Protein 3F5H (pdb70)

Foldseek 3Di:
DVVPDDPLVVVCVVPNPVVVVVVVVVVVVVVVVVVVVVVVVVVVVVVVVVVVVD/DLVVDDPVVVCCVVPNDVVVVVVVVVVVVVVVVVVVVVVVVVVVVVVVVVPVPVPDD

Sequence (111 aa):
SIDDLDAEALIRMALGPRNTMMTSSSSNEQLVDALRASLKENEELRKESRRRADRRQSIDDLDAEALIRMALGPRNTMTSSSNEQLVDALRRASLKEENEELRKESRRRADRRQEPM

InterPro domains:
  IPR001031 Thioesterase [PF00975] (1127-1334)
  IPR001227 Acyl transferase domain superfamily [G3DSA:3.40.366.10] (561-857)
  IPR009081 Phosphopantetheine binding ACP domain [PF00550] (955-1016)
  IPR009081 Phosphopantetheine binding ACP domain [PS50075] (945-1020)
  IPR014030 Beta-ketoacyl synthase-like, N-terminal domain [PF00109] (35-285)
  IPR014031 Beta-ketoacyl synthase, C-terminal domain [PF02801] (293-410)
  IPR014043 Acyl transferase domain [PF00698] (562-845)
  IPR014043 Acyl transferase domain [SM00827] (563-854)
  IPR015083 Polyketide synthase NorB/C/GfsB-E-like, docking domain [PF08990] (3-25)
  IPR016035 Acyl transferase/acyl hydrolase/lysophospholipase [SSF52151] (559-845)
  IPR016036 Malonyl-CoA ACP transacylase, ACP-binding [SSF55048] (687-751)
  IPR016039 Thiolase-like [G3DSA:3.40.47.10] (26-475)
  IPR016039 Thiolase-like [SSF53901] (32-460)
  IPR018201 Beta-ketoacyl synthase, active site [PS00606] (198-214)
  IPR020802 Thioesterase TesA-like [SM00824] (1120-1335)
  IPR020806 Polyketide synthase-like, phosphopantetheine-binding domain [SM00823] (948-1020)
  IPR020841 Polyketide synthase, beta-ketoacyl synthase domain [PS52004] (34-461)
  IPR020841 Polyketide synthase, beta-ketoacyl synthase domain [SM00825] (37-464)
  IPR029058 Alpha/Beta hydrolase fold [G3DSA:3.40.50.1820] (1057-1346)
  IPR029058 Alpha/Beta hydrolase fold [SSF53474] (978-1336)

Radius of gyration: 21.68 Å; Cα contacts (8 Å, |Δi|>4): 70; chains: 2; bounding box: 30×61×43 Å

Secondary structure (P-SEA, 3-state):
ccccccaaaaaaaacccccccaaaaaaaaaaaaaaaaaaaaaaaaaaaaaaaac/ccccccaaaaaaaacccccccaaaaaaaaaaaaaaaaaaaaaaaaaaaacccccccc

Structure (mmCIF, N/CA/C/O backbone):
data_3F5H
#
_entry.id   3F5H
#
_cell.length_a   59.016
_cell.length_b   117.944
_cell.length_c   41.773
_cell.angle_alpha   90.00
_cell.angle_beta   90.00
_cell.angle_gamma   90.00
#
_symmetry.space_group_name_H-M   'C 2 2 21'
#
loop_
_entity.id
_entity.type
_entity.pdbx_description
1 polymer 'Type I polyketide synthase PikAIII, Type I polyketide synthase PikAIV fusion protein'
2 non-polymer 'SODIUM ION'
3 water water
#
loop_
_atom_site.group_PDB
_atom_site.id
_atom_site.type_symbol
_atom_site.label_atom_id
_atom_site.label_alt_id
_atom_site.label_comp_id
_atom_site.label_asym_id
_atom_site.label_entity_id
_atom_site.label_seq_id
_atom_site.pdbx_PDB_ins_code
_atom_site.Cartn_x
_atom_site.Cartn_y
_atom_site.Cartn_z
_atom_site.occupancy
_atom_site.B_iso_or_equiv
_atom_site.auth_seq_id
_atom_site.auth_comp_id
_atom_site.auth_asym_id
_atom_site.auth_atom_id
_atom_site.pdbx_PDB_model_num
ATOM 1 N N . SER A 1 12 ? 27.956 14.413 7.719 1.00 32.58 1543 SER A N 1
ATOM 2 C CA . SER A 1 12 ? 28.566 14.585 6.365 1.00 31.88 1543 SER A CA 1
ATOM 3 C C . SER A 1 12 ? 29.716 15.587 6.390 1.00 31.13 1543 SER A C 1
ATOM 4 O O . SER A 1 12 ? 29.541 16.729 6.825 1.00 30.26 1543 SER A O 1
ATOM 7 N N . ILE A 1 13 ? 30.881 15.165 5.894 1.00 29.75 1544 ILE A N 1
ATOM 8 C CA . ILE A 1 13 ? 32.062 16.026 5.931 1.00 27.98 1544 ILE A CA 1
ATOM 9 C C . ILE A 1 13 ? 31.852 17.324 5.143 1.00 27.56 1544 ILE A C 1
ATOM 10 O O . ILE A 1 13 ? 32.451 18.348 5.461 1.00 26.03 1544 ILE A O 1
ATOM 15 N N . ASP A 1 14 ? 30.967 17.303 4.142 1.00 28.23 1545 ASP A N 1
ATOM 16 C CA . ASP A 1 14 ? 30.690 18.511 3.364 1.00 28.68 1545 ASP A CA 1
ATOM 17 C C . ASP A 1 14 ? 30.056 19.606 4.189 1.00 27.86 1545 ASP A C 1
ATOM 18 O O . ASP A 1 14 ? 30.095 20.776 3.819 1.00 27.63 1545 ASP A O 1
ATOM 23 N N . ASP A 1 15 ? 29.454 19.215 5.301 1.00 27.14 1546 ASP A N 1
ATOM 24 C CA . ASP A 1 15 ? 28.765 20.170 6.166 1.00 26.98 1546 ASP A CA 1
ATOM 25 C C . ASP A 1 15 ? 29.669 20.797 7.211 1.00 26.59 1546 ASP A C 1
ATOM 26 O O . ASP A 1 15 ? 29.260 21.703 7.923 1.00 27.46 1546 ASP A O 1
ATOM 31 N N . LEU A 1 16 ? 30.903 20.320 7.306 1.00 25.43 1547 LEU A N 1
ATOM 32 C CA . LEU A 1 16 ? 31.815 20.807 8.323 1.00 24.91 1547 LEU A CA 1
ATOM 33 C C . LEU A 1 16 ? 32.587 22.034 7.869 1.00 25.01 1547 LEU A C 1
ATOM 34 O O . LEU A 1 16 ? 33.031 22.119 6.710 1.00 25.25 1547 LEU A O 1
ATOM 39 N N . ASP A 1 17 ? 32.799 22.957 8.802 1.00 25.00 1548 ASP A N 1
ATOM 40 C CA . ASP A 1 17 ? 33.575 24.147 8.529 1.00 24.08 1548 ASP A CA 1
ATOM 41 C C . ASP A 1 17 ? 35.048 23.870 8.722 1.00 22.75 1548 ASP A C 1
ATOM 42 O O . ASP A 1 17 ? 35.419 22.801 9.214 1.00 21.86 1548 ASP A O 1
ATOM 47 N N . ALA A 1 18 ? 35.873 24.834 8.327 1.00 20.86 1549 ALA A N 1
ATOM 48 C CA . ALA A 1 18 ? 37.324 24.696 8.406 1.00 20.58 1549 ALA A CA 1
ATOM 49 C C . ALA A 1 18 ? 37.821 24.337 9.800 1.00 20.31 1549 ALA A C 1
ATOM 50 O O . ALA A 1 18 ? 38.690 23.480 9.949 1.00 19.95 1549 ALA A O 1
ATOM 52 N N . GLU A 1 19 ? 37.319 25.024 10.820 1.00 19.82 1550 GLU A N 1
ATOM 53 C CA . GLU A 1 19 ? 37.734 24.729 12.182 1.00 20.01 1550 GLU A CA 1
ATOM 54 C C . GLU A 1 19 ? 37.564 23.252 12.536 1.00 18.80 1550 GLU A C 1
ATOM 55 O O . GLU A 1 19 ? 38.449 22.626 13.109 1.00 17.88 1550 GLU A O 1
ATOM 61 N N . ALA A 1 20 ? 36.438 22.668 12.159 1.00 18.18 1551 ALA A N 1
ATOM 62 C CA . ALA A 1 20 ? 36.186 21.274 12.492 1.00 18.06 1551 ALA A CA 1
ATOM 63 C C . ALA A 1 20 ? 37.057 20.323 11.675 1.00 17.43 1551 ALA A C 1
ATOM 64 O O . ALA A 1 20 ? 37.505 19.296 12.189 1.00 18.79 1551 ALA A O 1
ATOM 66 N N . LEU A 1 21 ? 37.294 20.663 10.409 1.00 16.41 1552 LEU A N 1
ATOM 67 C CA . LEU A 1 21 ? 38.151 19.839 9.547 1.00 15.55 1552 LEU A CA 1
ATOM 68 C C . LEU A 1 21 ? 39.558 19.831 10.112 1.00 15.27 1552 LEU A C 1
ATOM 69 O O . LEU A 1 21 ? 40.213 18.804 10.183 1.00 14.61 1552 LEU A O 1
ATOM 74 N N . ILE A 1 22 ? 40.018 21.005 10.505 1.00 15.46 1553 ILE A N 1
ATOM 75 C CA . ILE A 1 22 ? 41.371 21.125 11.014 1.00 15.71 1553 ILE A CA 1
ATOM 76 C C . ILE A 1 22 ? 41.523 20.288 12.277 1.00 17.30 1553 ILE A C 1
ATOM 77 O O . ILE A 1 22 ? 42.548 19.602 12.488 1.00 17.31 1553 ILE A O 1
ATOM 82 N N . ARG A 1 23 ? 40.517 20.338 13.146 1.00 16.56 1554 ARG A N 1
ATOM 83 C CA . ARG A 1 23 ? 40.599 19.573 14.374 1.00 18.34 1554 ARG A CA 1
ATOM 84 C C . ARG A 1 23 ? 40.609 18.077 14.095 1.00 17.79 1554 ARG A C 1
ATOM 85 O O . ARG A 1 23 ? 41.276 17.302 14.791 1.00 18.32 1554 ARG A O 1
ATOM 93 N N . MET A 1 24 ? 39.902 17.665 13.058 1.00 16.82 1555 MET A N 1
ATOM 94 C CA . MET A 1 24 ? 39.840 16.255 12.733 1.00 17.08 1555 MET A CA 1
ATOM 95 C C . MET A 1 24 ? 41.223 15.787 12.338 1.00 15.88 1555 MET A C 1
ATOM 96 O O . MET A 1 24 ? 41.659 14.700 12.718 1.00 16.42 1555 MET A O 1
ATOM 101 N N . ALA A 1 25 ? 41.915 16.634 11.591 1.00 15.70 1556 ALA A N 1
ATOM 102 C CA . ALA A 1 25 ? 43.188 16.249 11.032 1.00 15.76 1556 ALA A CA 1
ATOM 103 C C . ALA A 1 25 ? 44.317 16.358 12.060 1.00 17.13 1556 ALA A C 1
ATOM 104 O O . ALA A 1 25 ? 45.257 15.559 12.030 1.00 17.03 1556 ALA A O 1
ATOM 106 N N . LEU A 1 26 ? 44.260 17.371 12.929 1.00 15.92 1557 LEU A N 1
ATOM 107 C CA . LEU A 1 26 ? 45.414 17.661 13.779 1.00 17.45 1557 LEU A CA 1
ATOM 108 C C . LEU A 1 26 ? 45.205 17.278 15.228 1.00 17.87 1557 LEU A C 1
ATOM 109 O O . LEU A 1 26 ? 46.174 17.139 15.976 1.00 18.22 1557 LEU A O 1
ATOM 114 N N . GLY A 1 27 ? 43.942 17.139 15.636 1.00 18.25 1558 GLY A N 1
ATOM 115 C CA . GLY A 1 27 ? 43.626 16.779 17.014 1.00 18.61 1558 GLY A CA 1
ATOM 116 C C . GLY A 1 27 ? 43.478 17.993 17.926 1.00 19.48 1558 GLY A C 1
ATOM 117 O O . GLY A 1 27 ? 44.083 19.065 17.676 1.00 19.38 1558 GLY A O 1
ATOM 118 N N . PRO A 1 28 ? 42.682 17.852 18.997 1.00 18.54 1559 PRO A N 1
ATOM 119 C CA . PRO A 1 28 ? 42.400 19.021 19.830 1.00 19.03 1559 PRO A CA 1
ATOM 120 C C . PRO A 1 28 ? 43.611 19.539 20.603 1.00 19.16 1559 PRO A C 1
ATOM 121 O O . PRO A 1 28 ? 43.659 20.718 20.924 1.00 19.02 1559 PRO A O 1
ATOM 125 N N . ARG A 1 29 ? 44.615 18.707 20.878 1.00 19.56 1560 ARG A N 1
ATOM 126 C CA . ARG A 1 29 ? 45.732 19.259 21.614 1.00 20.49 1560 ARG A CA 1
ATOM 127 C C . ARG A 1 29 ? 46.375 20.327 20.739 1.00 20.00 1560 ARG A C 1
ATOM 128 O O . ARG A 1 29 ? 46.634 21.465 21.179 1.00 20.12 1560 ARG A O 1
ATOM 136 N N . ASN A 1 30 ? 46.604 19.964 19.483 1.00 19.00 1561 ASN A N 1
ATOM 137 C 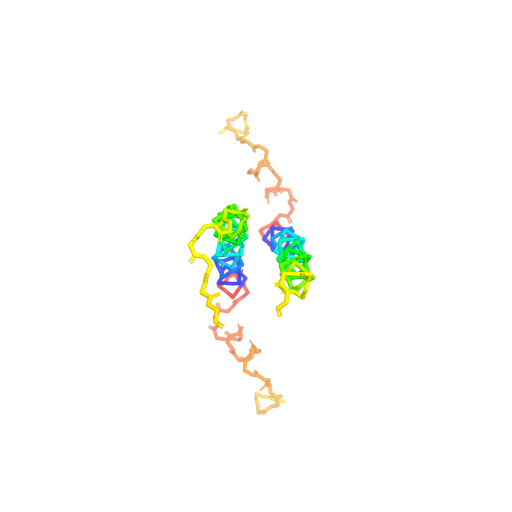CA . ASN A 1 30 ? 47.189 20.884 18.525 1.00 18.90 1561 ASN A CA 1
ATOM 138 C C . ASN A 1 30 ? 46.367 22.154 18.323 1.00 18.27 1561 ASN A C 1
ATOM 139 O O . ASN A 1 30 ? 46.909 23.281 18.353 1.00 18.30 1561 ASN A O 1
ATOM 144 N N . THR A 1 31 ? 45.060 22.000 18.111 1.00 17.89 1562 THR A N 1
ATOM 145 C CA . THR A 1 31 ? 44.252 23.163 17.817 1.00 17.39 1562 THR A CA 1
ATOM 146 C C . THR A 1 31 ? 44.063 24.064 19.045 1.00 17.78 1562 THR A C 1
ATOM 147 O O . THR A 1 31 ? 44.042 25.286 18.907 1.00 16.77 1562 THR A O 1
ATOM 151 N N . MET A 1 32 ? 43.944 23.479 20.232 1.00 17.61 1 MET A N 1
ATOM 152 C CA A MET A 1 32 ? 43.866 24.281 21.463 0.50 18.28 1 MET A CA 1
ATOM 153 C CA B MET A 1 32 ? 43.858 24.279 21.466 0.50 18.94 1 MET A CA 1
ATOM 154 C C . MET A 1 32 ? 45.176 25.009 21.725 1.00 18.77 1 MET A C 1
ATOM 155 O O . MET A 1 32 ? 45.193 26.160 22.162 1.00 18.45 1 MET A O 1
ATOM 164 N N . THR A 1 33 ? 46.285 24.351 21.426 1.00 19.19 2 THR A N 1
ATOM 165 C CA . THR A 1 33 ? 47.593 24.999 21.583 1.00 20.33 2 THR A CA 1
ATOM 166 C C . THR A 1 33 ? 47.732 26.184 20.626 1.00 20.21 2 THR A C 1
ATOM 167 O O . THR A 1 33 ? 48.170 27.279 21.009 1.00 20.34 2 THR A O 1
ATOM 171 N N . SER A 1 34 ? 47.362 26.000 19.369 1.00 19.05 3 SER A N 1
ATOM 172 C CA A SER A 1 34 ? 47.441 27.096 18.406 0.50 18.89 3 SER A CA 1
ATOM 173 C CA B SER A 1 34 ? 47.464 27.107 18.423 0.50 19.45 3 SER A CA 1
ATOM 174 C C . SER A 1 34 ? 46.507 28.251 18.787 1.00 19.19 3 SER A C 1
ATOM 175 O O . SER A 1 34 ? 46.846 29.415 18.616 1.00 18.23 3 SER A O 1
ATOM 180 N N . SER A 1 35 ? 45.315 27.916 19.286 1.00 18.94 4 SER A N 1
ATOM 181 C CA A SER A 1 35 ? 44.376 28.935 19.760 0.50 19.05 4 SER A CA 1
ATOM 182 C CA B SER A 1 35 ? 44.379 28.918 19.771 0.50 19.39 4 SER A CA 1
ATOM 183 C C . SER A 1 35 ? 44.998 29.744 20.892 1.00 20.20 4 SER A C 1
ATOM 184 O O . SER A 1 35 ? 44.899 30.958 20.925 1.00 18.70 4 SER A O 1
ATOM 189 N N . ASN A 1 36 ? 45.605 29.053 21.846 1.00 19.47 5 ASN A N 1
ATOM 190 C CA . ASN A 1 36 ? 46.192 29.750 22.981 1.00 20.17 5 ASN A CA 1
ATOM 191 C C . ASN A 1 36 ? 47.365 30.617 22.524 1.00 19.62 5 ASN A C 1
ATOM 192 O O . ASN A 1 36 ? 47.506 31.743 22.967 1.00 18.74 5 ASN A O 1
ATOM 197 N N . GLU A 1 37 ? 48.184 30.106 21.615 1.00 19.12 6 GLU A N 1
ATOM 198 C CA . GLU A 1 37 ? 49.311 30.892 21.103 1.00 19.77 6 GLU A CA 1
ATOM 199 C C . GLU A 1 37 ? 48.827 32.168 20.441 1.00 19.32 6 GLU A C 1
ATOM 2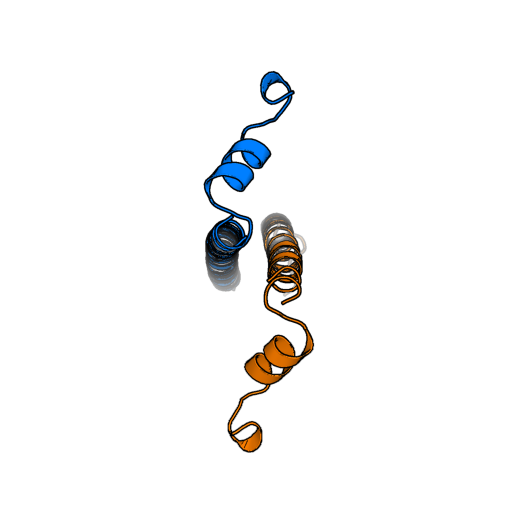00 O O . GLU A 1 37 ? 49.437 33.231 20.588 1.00 19.85 6 GLU A O 1
ATOM 206 N N . GLN A 1 38 ? 47.766 32.055 19.653 1.00 18.36 7 GLN A N 1
ATOM 207 C CA . GLN A 1 38 ? 47.209 33.217 18.974 1.00 18.64 7 GLN A CA 1
ATOM 208 C C . GLN A 1 38 ? 46.602 34.243 19.950 1.00 17.82 7 GLN A C 1
ATOM 209 O O . GLN A 1 38 ? 46.716 35.455 19.748 1.00 17.63 7 GLN A O 1
ATOM 215 N N . LEU A 1 39 ? 45.947 33.739 20.986 1.00 16.94 8 LEU A N 1
ATOM 216 C CA . LEU A 1 39 ? 45.417 34.592 22.059 1.00 16.77 8 LEU A CA 1
ATOM 217 C C . LEU A 1 39 ? 46.535 35.341 22.742 1.00 16.00 8 LEU A C 1
ATOM 218 O O . LEU A 1 39 ? 46.412 36.536 23.034 1.00 15.69 8 LEU A O 1
ATOM 223 N N . VAL A 1 40 ? 47.636 34.637 23.003 1.00 16.28 9 VAL A N 1
ATOM 224 C CA . VAL A 1 40 ? 48.817 35.267 23.617 1.00 16.83 9 VAL A CA 1
ATOM 225 C C . VAL A 1 40 ? 49.410 36.352 22.709 1.00 17.12 9 VAL A C 1
ATOM 226 O O . VAL A 1 40 ? 49.715 37.459 23.173 1.00 16.75 9 VAL A O 1
ATOM 230 N N . ASP A 1 41 ? 49.567 36.047 21.416 1.00 16.66 10 ASP A N 1
ATOM 231 C CA . ASP A 1 41 ? 50.002 37.069 20.437 1.00 16.08 10 ASP A CA 1
ATOM 232 C C . ASP A 1 41 ? 49.070 38.301 20.437 1.00 15.68 10 ASP A C 1
ATOM 233 O O . ASP A 1 41 ? 49.523 39.453 20.400 1.00 15.77 10 ASP A O 1
ATOM 238 N N . ALA A 1 42 ? 47.759 38.066 20.428 1.00 14.23 11 ALA A N 1
ATOM 239 C CA . ALA A 1 42 ? 46.796 39.171 20.483 1.00 13.83 11 ALA A CA 1
ATOM 240 C C . ALA A 1 42 ? 46.892 39.986 21.791 1.00 12.99 11 ALA A C 1
ATOM 241 O O . ALA A 1 42 ? 46.874 41.206 21.788 1.00 12.69 11 ALA A O 1
ATOM 243 N N . LEU A 1 43 ? 46.975 39.291 22.914 1.00 13.18 12 LEU A N 1
ATOM 244 C CA . LEU A 1 43 ? 47.036 39.978 24.194 1.00 14.12 12 LEU A CA 1
ATOM 245 C C . LEU A 1 43 ? 48.344 40.762 24.324 1.00 15.24 12 LEU A C 1
ATOM 246 O O . LEU A 1 43 ? 48.372 41.874 24.839 1.00 14.67 12 LEU A O 1
ATOM 251 N N . ARG A 1 44 ? 49.423 40.175 23.825 1.00 15.68 13 ARG A N 1
ATOM 252 C CA . ARG A 1 44 ? 50.724 40.839 23.784 1.00 16.33 13 ARG A CA 1
ATOM 253 C C . ARG A 1 44 ? 50.657 42.149 22.992 1.00 16.03 13 ARG A C 1
ATOM 254 O O . ARG A 1 44 ? 51.106 43.216 23.454 1.00 16.29 13 ARG A O 1
ATOM 262 N N . ALA A 1 45 ? 50.084 42.065 21.800 1.00 15.33 14 ALA A N 1
ATOM 263 C CA . ALA A 1 45 ? 49.891 43.246 20.963 1.00 15.83 14 ALA A CA 1
ATOM 264 C C . ALA A 1 45 ? 49.021 44.306 21.665 1.00 16.20 14 ALA A C 1
ATOM 265 O O . ALA A 1 45 ? 49.358 45.494 21.677 1.00 15.59 14 ALA A O 1
ATOM 267 N N . SER A 1 46 ? 47.897 43.880 22.234 1.00 15.86 15 SER A N 1
ATOM 268 C CA . SER A 1 46 ? 47.033 44.789 22.974 1.00 16.24 15 SER A CA 1
ATOM 269 C C . SER A 1 46 ? 47.702 45.461 24.171 1.00 15.94 15 SER A C 1
ATOM 270 O O . SER A 1 46 ? 47.501 46.664 24.413 1.00 16.91 15 SER A O 1
ATOM 273 N N . LEU A 1 47 ? 48.492 44.712 24.941 1.00 16.01 16 LEU A N 1
ATOM 274 C CA . LEU A 1 47 ? 49.229 45.300 26.065 1.00 16.29 16 LEU A CA 1
ATOM 275 C C . LEU A 1 47 ? 50.377 46.219 25.611 1.00 17.23 16 LEU A C 1
ATOM 276 O O . LEU A 1 47 ? 50.707 47.191 26.293 1.00 18.48 16 LEU A O 1
ATOM 281 N N . LYS A 1 48 ? 51.016 45.910 24.494 1.00 16.69 17 LYS A N 1
ATOM 282 C CA . LYS A 1 48 ? 51.976 46.874 23.927 1.00 17.28 17 LYS A CA 1
ATOM 283 C C . LYS A 1 48 ? 51.321 48.193 23.537 1.00 16.94 17 LYS A C 1
ATOM 284 O O . LYS A 1 48 ? 51.886 49.260 23.753 1.00 17.39 17 LYS A O 1
ATOM 290 N N . GLU A 1 49 ? 50.142 48.115 22.932 1.00 16.58 18 GLU A N 1
ATOM 291 C CA . GLU A 1 49 ? 49.349 49.305 22.594 1.00 16.64 18 GLU A CA 1
ATOM 292 C C . GLU A 1 49 ? 48.940 50.062 23.859 1.00 16.85 18 GLU A C 1
ATOM 293 O O . GLU A 1 49 ? 48.989 51.289 23.902 1.00 17.56 18 GLU A O 1
ATOM 299 N N . ASN A 1 50 ? 48.521 49.335 24.889 1.00 16.22 19 ASN A N 1
ATOM 300 C CA . ASN A 1 50 ? 48.281 49.946 26.195 1.00 16.96 19 ASN A CA 1
ATOM 301 C C . ASN A 1 50 ? 49.504 50.714 26.703 1.00 17.09 19 ASN A C 1
ATOM 302 O O . ASN A 1 50 ? 49.384 51.867 27.130 1.00 16.73 19 ASN A O 1
ATOM 307 N N . GLU A 1 51 ? 50.690 50.094 26.653 1.00 17.81 20 GLU A N 1
ATOM 308 C CA . GLU A 1 51 ? 51.936 50.762 27.075 1.00 19.72 20 GLU A CA 1
ATOM 309 C C . GLU A 1 51 ? 52.169 52.059 26.269 1.00 19.47 20 GLU A C 1
ATOM 310 O O . GLU A 1 51 ? 52.468 53.124 26.831 1.00 20.28 20 GLU A O 1
ATOM 316 N N . GLU A 1 52 ? 52.021 51.979 24.962 1.00 19.50 21 GLU A N 1
ATOM 317 C CA . GLU A 1 52 ? 52.179 53.168 24.107 1.00 20.16 21 GLU A CA 1
ATOM 318 C C . GLU A 1 52 ? 51.180 54.301 24.418 1.00 19.99 21 GLU A C 1
ATOM 319 O O . GLU A 1 52 ? 51.548 55.492 24.464 1.00 20.01 21 GLU A O 1
ATOM 325 N N . LEU A 1 53 ? 49.917 53.932 24.616 1.00 18.37 22 LEU A N 1
ATOM 326 C CA . LEU A 1 53 ? 48.884 54.890 24.990 1.00 18.20 22 LEU A CA 1
ATOM 327 C C . LEU A 1 53 ? 49.242 55.590 26.309 1.00 18.93 22 LEU A C 1
ATOM 328 O O . LEU A 1 53 ? 49.123 56.814 26.435 1.00 18.56 22 LEU A O 1
ATOM 333 N N . ARG A 1 54 ? 49.658 54.802 27.301 1.00 19.17 23 ARG A N 1
ATOM 334 C CA . ARG A 1 54 ? 50.100 55.379 28.581 1.00 20.76 23 ARG A CA 1
ATOM 335 C C . ARG A 1 54 ? 51.329 56.308 28.431 1.00 21.25 23 ARG A C 1
ATOM 336 O O . ARG A 1 54 ? 51.393 57.368 29.074 1.00 20.55 23 ARG A O 1
ATOM 344 N N . LYS A 1 55 ? 52.289 55.921 27.586 1.00 21.46 24 LYS A N 1
ATOM 345 C CA . LYS A 1 55 ? 53.424 56.787 27.304 1.00 23.06 24 LYS A CA 1
ATOM 346 C C . LYS A 1 55 ? 52.995 58.100 26.667 1.00 22.98 24 LYS A C 1
ATOM 347 O O . LYS A 1 55 ? 53.491 59.160 27.055 1.00 22.60 24 LYS A O 1
ATOM 353 N N . GLU A 1 56 ? 52.089 58.031 25.692 1.00 22.35 25 GLU A N 1
ATOM 354 C CA . GLU A 1 56 ? 51.587 59.235 25.032 1.00 23.13 25 GLU A CA 1
ATOM 355 C C . GLU A 1 56 ? 50.878 60.131 26.044 1.00 23.86 25 GLU A C 1
ATOM 356 O O . GLU A 1 56 ? 51.091 61.352 26.055 1.00 24.13 25 GLU A O 1
ATOM 362 N N . SER A 1 57 ? 50.070 59.518 26.914 1.00 23.68 26 SER A N 1
ATOM 363 C CA . SER A 1 57 ? 49.340 60.235 27.957 1.00 24.52 26 SER A CA 1
ATOM 364 C C . SER A 1 57 ? 50.283 60.971 28.923 1.00 25.82 26 SER A C 1
ATOM 365 O O . SER A 1 57 ? 50.021 62.118 29.337 1.00 24.62 26 SER A O 1
ATOM 368 N N . ARG A 1 58 ? 51.352 60.288 29.320 1.00 26.36 27 ARG A N 1
ATOM 369 C CA . ARG A 1 58 ? 52.324 60.883 30.236 1.00 28.64 27 ARG A CA 1
ATOM 370 C C . ARG A 1 58 ? 53.029 62.082 29.593 1.00 28.60 27 ARG A C 1
ATOM 371 O O . ARG A 1 58 ? 53.149 63.145 30.220 1.00 28.78 27 ARG A O 1
ATOM 379 N N . ARG A 1 59 ? 53.460 61.922 28.347 1.00 27.93 28 ARG A N 1
ATOM 380 C CA . ARG A 1 59 ? 54.101 63.010 27.618 1.00 28.83 28 ARG A CA 1
ATOM 381 C C . ARG A 1 59 ? 53.222 64.249 27.595 1.00 29.02 28 ARG A C 1
ATOM 382 O O . ARG A 1 59 ? 53.706 65.354 27.837 1.00 28.72 28 ARG A O 1
ATOM 390 N N . ARG A 1 60 ? 51.932 64.060 27.307 1.00 28.20 29 ARG A N 1
ATOM 391 C CA . ARG A 1 60 ? 50.984 65.173 27.274 1.00 28.87 29 ARG A CA 1
ATOM 392 C C . ARG A 1 60 ? 50.722 65.776 28.626 1.00 29.61 29 ARG A C 1
ATOM 393 O O . ARG A 1 60 ? 50.597 66.993 28.729 1.00 29.95 29 ARG A O 1
ATOM 401 N N . ALA A 1 61 ? 50.620 64.955 29.663 1.00 30.63 30 ALA A N 1
ATOM 402 C CA . ALA A 1 61 ? 50.502 65.512 31.005 1.00 32.61 30 ALA A CA 1
ATOM 403 C C . ALA A 1 61 ? 51.728 66.404 31.292 1.00 34.39 30 ALA A C 1
ATOM 404 O O . ALA A 1 61 ? 51.610 67.483 31.877 1.00 34.83 30 ALA A O 1
ATOM 406 N N . ASP A 1 62 ? 52.901 65.965 30.854 1.00 36.23 31 ASP A N 1
ATOM 407 C CA . ASP A 1 62 ? 54.113 66.740 31.076 1.00 38.23 31 ASP A CA 1
ATOM 408 C C . ASP A 1 62 ? 54.076 68.026 30.253 1.00 39.44 31 ASP A C 1
ATOM 409 O O . ASP A 1 62 ? 54.294 69.116 30.790 1.00 39.73 31 ASP A O 1
ATOM 414 N N . ARG A 1 63 ? 53.784 67.913 28.959 1.00 40.59 32 ARG A N 1
ATOM 415 C CA . ARG A 1 63 ? 53.563 69.099 28.131 1.00 42.06 32 ARG A CA 1
ATOM 416 C C . ARG A 1 63 ? 52.603 70.091 28.796 1.00 42.66 32 ARG A C 1
ATOM 417 O O . ARG A 1 63 ? 52.893 71.282 28.871 1.00 42.79 32 ARG A O 1
ATOM 425 N N . ARG A 1 64 ? 51.470 69.602 29.289 1.00 43.36 33 ARG A N 1
ATOM 426 C CA . ARG A 1 64 ? 50.475 70.472 29.911 1.00 44.80 33 ARG A CA 1
ATOM 427 C C . ARG A 1 64 ? 50.910 71.015 31.277 1.00 46.12 33 ARG A C 1
ATOM 428 O O . ARG A 1 64 ? 50.239 71.867 31.853 1.00 46.45 33 ARG A O 1
ATOM 436 N N . GLN A 1 65 ? 52.047 70.537 31.776 1.00 47.59 34 GLN A N 1
ATOM 437 C CA . GLN A 1 65 ? 52.595 70.989 33.056 1.00 48.95 34 GLN A CA 1
ATOM 438 C C . GLN A 1 65 ? 52.012 70.211 34.228 1.00 49.48 34 GLN A C 1
ATOM 439 O O . GLN A 1 65 ? 52.729 69.488 34.927 1.00 50.19 34 GLN A O 1
ATOM 445 N N . SER B 1 12 ? 59.512 12.986 42.722 1.00 39.39 1543 SER B N 1
ATOM 446 C CA . SER B 1 12 ? 58.185 12.452 43.140 1.00 38.75 1543 SER B CA 1
ATOM 447 C C . SER B 1 12 ? 57.144 13.569 43.237 1.00 38.49 1543 SER B C 1
ATOM 448 O O . SER B 1 12 ? 57.428 14.736 42.941 1.00 38.46 1543 SER B O 1
ATOM 451 N N . ILE B 1 13 ? 55.940 13.205 43.669 1.00 38.04 1544 ILE B N 1
ATOM 452 C CA . ILE B 1 13 ? 54.833 14.153 43.803 1.00 37.59 1544 ILE B CA 1
ATOM 453 C C . ILE B 1 13 ? 55.263 15.336 44.647 1.00 37.72 1544 ILE B C 1
ATOM 454 O O . ILE B 1 13 ? 54.858 16.456 44.395 1.00 37.86 1544 ILE B O 1
ATOM 459 N N . ASP B 1 14 ? 56.106 15.082 45.640 1.00 38.34 1545 ASP B N 1
ATOM 460 C CA . ASP B 1 14 ? 56.653 16.147 46.481 1.00 39.35 1545 ASP B CA 1
ATOM 461 C C . ASP B 1 14 ? 57.445 17.200 45.739 1.00 39.19 1545 ASP B C 1
ATOM 462 O O . ASP B 1 14 ? 57.569 18.325 46.213 1.00 39.90 1545 ASP B O 1
ATOM 467 N N . ASP B 1 15 ? 58.004 16.846 44.591 1.00 38.93 1546 ASP B N 1
ATOM 468 C CA . ASP B 1 15 ? 58.845 17.791 43.872 1.00 38.85 1546 ASP B CA 1
ATOM 469 C C . ASP B 1 15 ? 5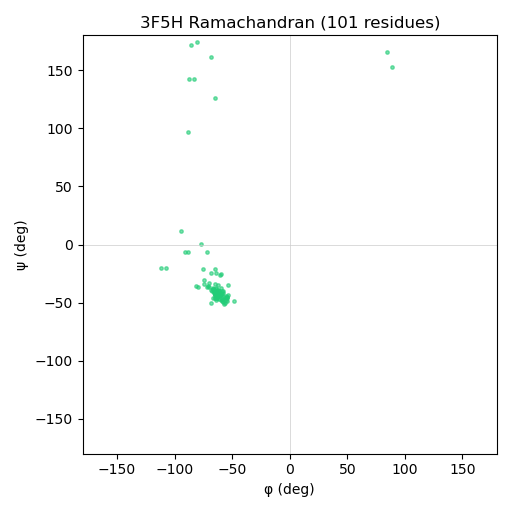8.070 18.626 42.865 1.00 37.76 1546 ASP B C 1
ATOM 470 O O . ASP B 1 15 ? 58.643 19.526 42.248 1.00 38.18 1546 ASP B O 1
ATOM 475 N N . LEU B 1 16 ? 56.791 18.321 42.652 1.00 35.24 1547 LEU B N 1
ATOM 476 C CA . LEU B 1 16 ? 56.065 18.982 41.570 1.00 32.89 1547 LEU B CA 1
ATOM 477 C C . LEU B 1 16 ? 55.540 20.348 41.992 1.00 31.81 1547 LEU B C 1
ATOM 478 O O . LEU B 1 16 ? 55.091 20.525 43.121 1.00 31.34 1547 LEU B O 1
ATOM 483 N N . ASP B 1 17 ? 55.575 21.317 41.091 1.00 30.35 1548 ASP B N 1
ATOM 484 C CA . ASP B 1 17 ? 54.987 22.600 41.444 1.00 29.63 1548 ASP B CA 1
ATOM 485 C C . ASP B 1 17 ? 53.478 22.561 41.274 1.00 27.35 1548 ASP B C 1
ATOM 486 O O . ASP B 1 17 ? 52.925 21.570 40.800 1.00 26.24 1548 ASP B O 1
ATOM 491 N N . ALA B 1 18 ? 52.819 23.635 41.686 1.00 25.82 1549 ALA B N 1
ATOM 492 C CA . ALA B 1 18 ? 51.359 23.687 41.678 1.00 24.46 1549 ALA B CA 1
ATOM 493 C C . ALA B 1 18 ? 50.752 23.387 40.313 1.00 24.20 1549 ALA B C 1
ATOM 494 O O . ALA B 1 18 ? 49.764 22.673 40.226 1.00 21.90 1549 ALA B O 1
ATOM 496 N N . GLU B 1 19 ? 51.318 23.975 39.261 1.00 22.76 1550 GLU B N 1
ATOM 497 C CA . GLU B 1 19 ? 50.763 23.791 37.935 1.00 23.59 1550 GLU B CA 1
ATOM 498 C C . GLU B 1 19 ? 50.755 22.301 37.549 1.00 21.28 1550 GLU B C 1
ATOM 499 O O . GLU B 1 19 ? 49.814 21.802 36.942 1.00 20.82 1550 GLU B O 1
ATOM 505 N N . ALA B 1 20 ? 51.789 21.588 37.938 1.00 19.47 1551 ALA B N 1
ATOM 506 C CA . ALA B 1 20 ? 51.906 20.196 37.579 1.00 19.66 1551 ALA B CA 1
ATOM 507 C C . ALA B 1 20 ? 50.944 19.360 38.413 1.00 19.22 1551 ALA B C 1
ATOM 508 O O . ALA B 1 20 ? 50.430 18.355 37.942 1.00 19.06 1551 ALA B O 1
ATOM 510 N N . LEU B 1 21 ? 50.719 19.762 39.662 1.00 18.92 1552 LEU B N 1
ATOM 511 C CA . LEU B 1 21 ? 49.761 19.020 40.489 1.00 17.72 1552 LEU B CA 1
ATOM 512 C C . LEU B 1 21 ? 48.368 19.159 39.907 1.00 17.66 1552 LEU B C 1
ATOM 513 O O . LEU B 1 21 ? 47.594 18.201 39.909 1.00 17.64 1552 LEU B O 1
ATOM 518 N N . ILE B 1 22 ? 48.017 20.365 39.472 1.00 17.09 1553 ILE B N 1
ATOM 519 C CA . ILE B 1 22 ? 46.681 20.589 38.943 1.00 17.24 1553 ILE B CA 1
ATOM 520 C C . ILE B 1 22 ? 46.501 19.757 37.666 1.00 17.66 1553 ILE B C 1
ATOM 521 O O . ILE B 1 22 ? 45.474 19.108 37.479 1.00 18.03 1553 ILE B O 1
ATOM 526 N N . ARG B 1 23 ? 47.512 19.761 36.797 1.00 17.18 1554 ARG B N 1
ATOM 527 C CA . ARG B 1 23 ? 47.463 18.949 35.572 1.00 17.23 1554 ARG B CA 1
ATOM 528 C C . ARG B 1 23 ? 47.372 17.460 35.898 1.00 16.53 1554 ARG B C 1
ATOM 529 O O . ARG B 1 23 ? 46.638 16.726 35.255 1.00 17.75 1554 ARG B O 1
ATOM 537 N N . MET B 1 24 ? 48.089 17.013 36.909 1.00 16.05 1555 MET B N 1
ATOM 538 C CA . MET B 1 24 ? 47.984 15.624 37.345 1.00 15.90 1555 MET B CA 1
ATOM 539 C C . MET B 1 24 ? 46.558 15.245 37.751 1.00 16.54 1555 MET B C 1
ATOM 540 O O . MET B 1 24 ? 46.080 14.152 37.448 1.00 16.71 1555 MET B O 1
ATOM 545 N N . ALA B 1 25 ? 45.880 16.153 38.433 1.00 14.98 1556 ALA B N 1
ATOM 546 C CA . ALA B 1 25 ? 44.535 15.874 38.914 1.00 15.88 1556 ALA B CA 1
ATOM 547 C C . ALA B 1 25 ? 43.486 16.072 37.829 1.00 15.98 1556 ALA B C 1
ATOM 548 O O . ALA B 1 25 ? 42.471 15.348 37.792 1.00 16.74 1556 ALA B O 1
ATOM 550 N N . LEU B 1 26 ? 43.682 17.059 36.958 1.00 15.37 1557 LEU B N 1
ATOM 551 C CA . LEU B 1 26 ? 42.570 17.475 36.066 1.00 16.04 1557 LEU B CA 1
ATOM 552 C C . LEU B 1 26 ? 42.801 17.140 34.584 1.00 16.30 1557 LEU B C 1
ATOM 553 O O . LEU B 1 26 ? 41.871 17.121 33.802 1.00 16.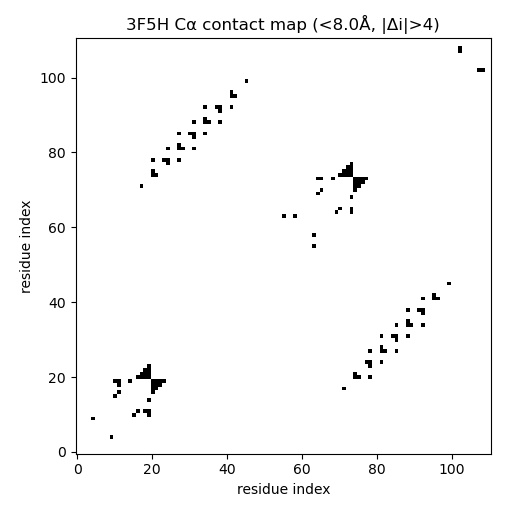36 1557 LEU B O 1
ATOM 558 N N . GLY B 1 27 ? 44.055 16.933 34.206 1.00 16.40 1558 GLY B N 1
ATOM 559 C CA . GLY B 1 27 ? 44.405 16.614 32.822 1.00 18.00 1558 GLY B CA 1
ATOM 560 C C . GLY B 1 27 ? 44.566 17.846 31.954 1.00 19.50 1558 GLY B C 1
ATOM 561 O O . GLY B 1 27 ? 44.156 18.953 32.333 1.00 18.51 1558 GLY B O 1
ATOM 562 N N . PRO B 1 28 ? 45.164 17.663 30.776 1.00 21.14 1559 PRO B N 1
ATOM 563 C CA . PRO B 1 28 ? 45.553 18.797 29.924 1.00 22.30 1559 PRO B CA 1
ATOM 564 C C . PRO B 1 28 ? 44.375 19.441 29.235 1.00 22.83 1559 PRO B C 1
ATOM 565 O O . PRO B 1 28 ? 44.407 20.653 28.990 1.00 23.52 1559 PRO B O 1
ATOM 569 N N . ARG B 1 29 ? 43.334 18.679 28.918 1.00 22.77 1560 ARG B N 1
ATOM 570 C CA . ARG B 1 29 ? 42.194 19.324 28.264 1.00 23.78 1560 ARG B CA 1
ATOM 571 C C . ARG B 1 29 ? 41.578 20.374 29.179 1.00 23.03 1560 ARG B C 1
ATOM 572 O O . ARG B 1 29 ? 41.241 21.489 28.735 1.00 22.27 1560 ARG B O 1
ATOM 580 N N . ASN B 1 30 ? 41.423 20.017 30.452 1.00 21.40 1561 ASN B N 1
ATOM 581 C CA . ASN B 1 30 ? 40.854 20.958 31.420 1.00 21.51 1561 ASN B CA 1
ATOM 582 C C . ASN B 1 30 ? 41.787 22.156 31.642 1.00 19.98 1561 ASN B C 1
ATOM 583 O O . ASN B 1 30 ? 41.352 23.309 31.615 1.00 20.01 1561 ASN B O 1
ATOM 588 N N . THR B 1 31 ? 43.076 21.916 31.835 1.00 20.12 1562 THR B N 1
ATOM 589 C CA . THR B 1 31 ? 43.948 23.053 32.141 1.00 18.53 1562 THR B CA 1
ATOM 590 C C . THR B 1 31 ? 44.139 23.977 30.910 1.00 19.18 1562 THR B C 1
ATOM 591 O O . THR B 1 31 ? 44.188 25.208 31.044 1.00 19.44 1562 THR B O 1
ATOM 595 N N . MET B 1 32 ? 44.218 23.399 29.717 1.00 18.64 1 MET B N 1
ATOM 596 C CA . MET B 1 32 ? 44.329 24.219 28.502 1.00 19.46 1 MET B CA 1
ATOM 597 C C . MET B 1 32 ? 43.081 25.025 28.235 1.00 19.50 1 MET B C 1
ATOM 598 O O . MET B 1 32 ? 43.148 26.172 27.762 1.00 19.39 1 MET B O 1
ATOM 603 N N . THR B 1 33 ? 41.934 24.417 28.512 1.00 19.53 2 THR B N 1
ATOM 604 C CA . THR B 1 33 ? 40.651 25.092 28.368 1.00 19.45 2 THR B CA 1
ATOM 605 C C . THR B 1 33 ? 40.529 26.252 29.358 1.00 18.96 2 THR B C 1
ATOM 606 O O . THR B 1 33 ? 40.063 27.342 29.009 1.00 19.01 2 THR B O 1
ATOM 610 N N . SER B 1 34 ? 40.948 26.031 30.600 1.00 18.31 3 SER B N 1
ATOM 611 C CA A SER B 1 34 ? 40.987 27.118 31.569 0.50 18.50 3 SER B CA 1
ATOM 612 C CA B SER B 1 34 ? 41.008 27.109 31.588 0.50 18.87 3 SER B CA 1
ATOM 613 C C . SER B 1 34 ? 41.937 28.241 31.140 1.00 18.95 3 SER B C 1
ATOM 614 O O . SER B 1 34 ? 41.615 29.424 31.285 1.00 18.77 3 SER B O 1
ATOM 619 N N . SER B 1 35 ? 43.101 27.880 30.608 1.00 18.91 4 SER B N 1
ATOM 620 C CA . SER B 1 35 ? 44.045 28.889 30.115 1.00 19.87 4 SER B CA 1
ATOM 621 C C . SER B 1 35 ? 43.428 29.704 28.990 1.00 20.18 4 SER B C 1
ATOM 622 O O . SER B 1 35 ? 43.551 30.918 28.954 1.00 19.16 4 SER B O 1
ATOM 625 N N . ASN B 1 36 ? 42.762 29.020 28.063 1.00 20.95 5 ASN B N 1
ATOM 626 C CA . ASN B 1 36 ? 42.068 29.670 26.941 1.00 22.50 5 ASN B CA 1
ATOM 627 C C . ASN B 1 36 ? 41.056 30.699 27.419 1.00 21.56 5 ASN B C 1
ATOM 628 O O . ASN B 1 36 ? 41.035 31.836 26.941 1.00 21.31 5 ASN B O 1
ATOM 633 N N . GLU B 1 37 ? 40.208 30.291 28.349 1.00 20.70 6 GLU B N 1
ATOM 634 C CA . GLU B 1 37 ? 39.171 31.154 28.881 1.00 21.10 6 GLU B CA 1
ATOM 635 C C . GLU B 1 37 ? 39.765 32.379 29.568 1.00 20.07 6 GLU B C 1
ATOM 636 O O . GLU B 1 37 ? 39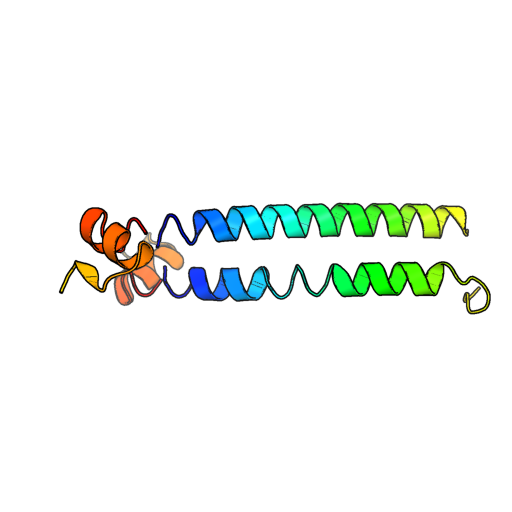.241 33.486 29.419 1.00 19.43 6 GLU B O 1
ATOM 642 N N . GLN B 1 38 ? 40.864 32.190 30.296 1.00 19.03 7 GLN B N 1
ATOM 643 C CA . GLN B 1 38 ? 41.517 33.312 30.962 1.00 19.01 7 GLN B CA 1
ATOM 644 C C . GLN B 1 38 ? 42.125 34.266 29.938 1.00 17.70 7 GLN B C 1
ATOM 645 O O . GLN B 1 38 ? 42.086 35.492 30.091 1.00 17.52 7 GLN B O 1
ATOM 651 N N . LEU B 1 39 ? 42.715 33.690 28.903 1.00 15.97 8 LEU B N 1
ATOM 652 C CA . LEU B 1 39 ? 43.291 34.499 27.836 1.00 16.19 8 LEU B CA 1
ATOM 653 C C . LEU B 1 39 ? 42.228 35.313 27.110 1.00 16.37 8 LEU B C 1
ATOM 654 O O . LEU B 1 39 ? 42.448 36.481 26.815 1.00 16.10 8 LEU B O 1
ATOM 659 N N . VAL B 1 40 ? 41.070 34.714 26.824 1.00 16.55 9 VAL B N 1
ATOM 660 C CA . VAL B 1 40 ? 39.999 35.485 26.194 1.00 16.66 9 VAL B CA 1
ATOM 661 C C . VAL B 1 40 ? 39.596 36.615 27.122 1.00 16.74 9 VAL B C 1
ATOM 662 O O . VAL B 1 40 ? 39.501 37.757 26.696 1.00 16.44 9 VAL B O 1
ATOM 666 N N . ASP B 1 41 ? 39.402 36.307 28.403 1.00 15.81 10 ASP B N 1
ATOM 667 C CA . ASP B 1 41 ? 39.027 37.346 29.372 1.00 16.76 10 ASP B CA 1
ATOM 668 C C . ASP B 1 41 ? 40.041 38.480 29.417 1.00 15.83 10 ASP B C 1
ATOM 669 O O . ASP B 1 41 ? 39.669 39.647 29.450 1.00 16.81 10 ASP B O 1
ATOM 674 N N . ALA B 1 42 ? 41.322 38.129 29.453 1.00 14.90 11 ALA B N 1
ATOM 675 C CA . ALA B 1 42 ? 42.405 39.121 29.483 1.00 15.27 11 ALA B CA 1
ATOM 676 C C . ALA B 1 42 ? 42.434 39.977 28.221 1.00 14.16 11 ALA B C 1
ATOM 677 O O . ALA B 1 42 ? 42.627 41.186 28.297 1.00 14.92 11 ALA B O 1
ATOM 679 N N . LEU B 1 43 ? 42.314 39.332 27.070 1.00 13.59 12 LEU B N 1
ATOM 680 C CA . LEU B 1 43 ? 42.276 40.047 25.802 1.00 14.45 12 LEU B CA 1
ATOM 681 C C . LEU B 1 43 ? 41.138 41.062 25.810 1.00 14.82 12 LEU B C 1
ATOM 682 O O . LEU B 1 43 ? 41.318 42.232 25.449 1.00 14.62 12 LEU B O 1
ATOM 687 N N . ARG B 1 44 ? 39.943 40.598 26.157 1.00 14.77 13 ARG B N 1
ATOM 688 C CA A ARG B 1 44 ? 38.796 41.490 26.197 0.50 15.30 13 ARG B CA 1
ATOM 689 C CA B ARG B 1 44 ? 38.786 41.481 26.226 0.50 15.66 13 ARG B CA 1
ATOM 690 C C . ARG B 1 44 ? 39.049 42.692 27.121 1.00 15.23 13 ARG B C 1
ATO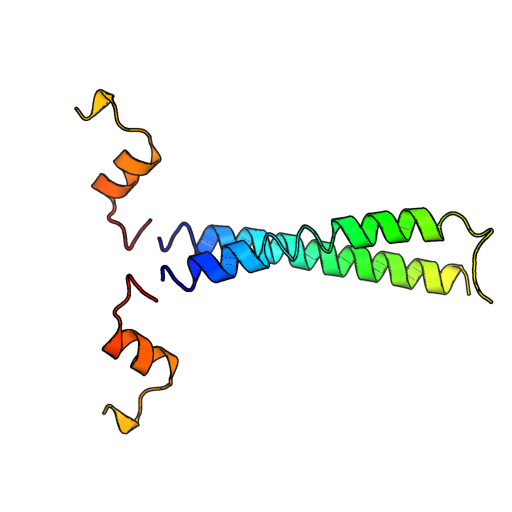M 691 O O . ARG B 1 44 ? 38.850 43.844 26.721 1.00 15.22 13 ARG B O 1
ATOM 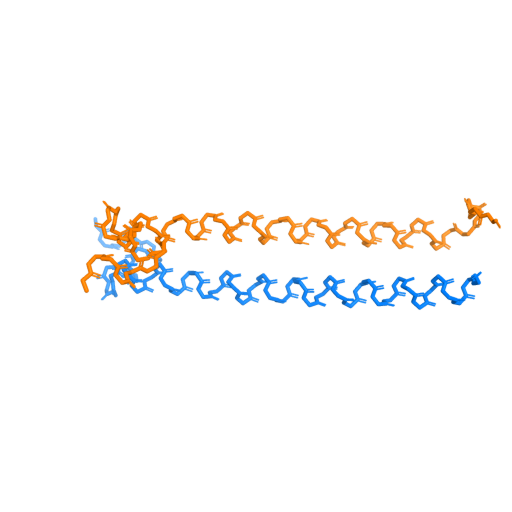706 N N . ALA B 1 45 ? 39.488 42.425 28.346 1.00 15.36 14 ALA B N 1
ATOM 707 C CA . ALA B 1 45 ? 39.784 43.493 29.322 1.00 15.25 14 ALA B CA 1
ATOM 708 C C . ALA B 1 45 ? 40.847 44.449 28.786 1.00 15.62 14 ALA B C 1
ATOM 709 O O . ALA B 1 45 ? 40.707 45.667 28.913 1.00 15.60 14 ALA B O 1
ATOM 711 N N . SER B 1 46 ? 41.894 43.913 28.150 1.00 15.46 15 SER B N 1
ATOM 712 C CA . SER B 1 46 ? 42.974 44.770 27.636 1.00 15.65 15 SER B CA 1
ATOM 713 C C . SER B 1 46 ? 42.448 45.703 26.524 1.00 16.34 15 SER B C 1
ATOM 714 O O . SER B 1 46 ? 42.746 46.911 26.494 1.00 14.89 15 SER B O 1
ATOM 717 N N . LEU B 1 47 ? 41.644 45.150 25.619 1.00 15.99 16 LEU B N 1
ATOM 718 C CA . LEU B 1 47 ? 41.096 45.960 24.538 1.00 16.67 16 LEU B CA 1
ATOM 719 C C . LEU B 1 47 ? 40.142 47.024 25.073 1.00 17.16 16 LEU B C 1
ATOM 720 O O . LEU B 1 47 ? 40.125 48.156 24.589 1.00 17.43 16 LEU B O 1
ATOM 725 N N . LYS B 1 48 ? 39.334 46.663 26.062 1.00 17.50 17 LYS B N 1
ATOM 726 C CA . LYS B 1 48 ? 38.425 47.640 26.661 1.00 18.42 17 LYS B CA 1
ATOM 727 C C . LYS B 1 48 ? 39.196 48.744 27.353 1.00 17.37 17 LYS B C 1
ATOM 728 O O . LYS B 1 48 ? 38.844 49.890 27.239 1.00 16.74 17 LYS B O 1
ATOM 734 N N . GLU B 1 49 ? 40.233 48.394 28.095 1.00 17.27 18 GLU B N 1
ATOM 735 C CA A GLU B 1 49 ? 41.080 49.375 28.774 0.50 18.27 18 GLU B CA 1
ATOM 736 C CA B GLU B 1 49 ? 41.016 49.414 28.774 0.50 18.06 18 GLU B CA 1
ATOM 737 C C . GLU B 1 49 ? 41.684 50.368 27.776 1.00 18.03 18 GLU B C 1
ATOM 738 O O . GLU B 1 49 ? 41.721 51.592 28.005 1.00 18.31 18 GLU B O 1
ATOM 749 N N . ASN B 1 50 ? 42.205 49.838 26.676 1.00 17.60 19 ASN B N 1
ATOM 750 C CA . ASN B 1 50 ? 42.728 50.697 25.621 1.00 17.15 19 ASN B CA 1
ATOM 751 C C . ASN B 1 50 ? 41.658 51.707 25.130 1.00 17.56 19 ASN B C 1
ATOM 752 O O . ASN B 1 50 ? 41.925 52.905 25.018 1.00 17.14 19 ASN B O 1
ATOM 757 N N . GLU B 1 51 ? 40.453 51.225 24.859 1.00 18.34 20 GLU B N 1
ATOM 758 C CA . GLU B 1 51 ? 39.332 52.117 24.478 1.00 20.69 20 GLU B CA 1
ATOM 759 C C . GLU B 1 51 ? 39.097 53.214 25.511 1.00 20.12 20 GLU B C 1
ATOM 760 O O . GLU B 1 51 ? 38.888 54.383 25.159 1.00 19.94 20 GLU B O 1
ATOM 766 N N . GLU B 1 52 ? 39.100 52.841 26.791 1.00 20.13 21 GLU B N 1
ATOM 767 C CA . GLU B 1 52 ? 38.897 53.827 27.867 1.00 20.61 21 GLU B CA 1
ATOM 768 C C . GLU B 1 52 ? 40.024 54.859 27.907 1.00 19.67 21 GLU B C 1
ATOM 769 O O . GLU B 1 52 ? 39.776 56.052 28.136 1.00 18.97 21 GLU B O 1
ATOM 775 N N . LEU B 1 53 ? 41.261 54.419 27.670 1.00 18.11 22 LEU B N 1
ATOM 776 C CA . LEU B 1 53 ? 42.379 55.360 27.621 1.00 17.73 22 LEU B CA 1
ATOM 777 C C . LEU B 1 53 ? 42.220 56.330 26.457 1.00 17.45 22 LEU B C 1
ATOM 778 O O . LEU B 1 53 ? 42.515 57.533 26.574 1.00 16.36 22 LEU B O 1
ATOM 783 N N . ARG B 1 54 ? 41.756 55.828 25.322 1.00 16.72 23 ARG B N 1
ATOM 784 C CA . ARG B 1 54 ? 41.562 56.728 24.172 1.00 17.68 23 ARG B CA 1
ATOM 785 C C . ARG B 1 54 ? 40.467 57.755 24.481 1.00 18.72 23 ARG B C 1
ATOM 786 O O . ARG B 1 54 ? 40.605 58.942 24.146 1.00 18.89 23 ARG B O 1
ATOM 794 N N . LYS B 1 55 ? 39.368 57.312 25.094 1.00 19.03 24 LYS B N 1
ATOM 795 C CA . LYS B 1 55 ? 38.360 58.264 25.537 1.00 20.18 24 LYS B CA 1
ATOM 796 C C . LYS B 1 55 ? 38.941 59.287 26.503 1.00 20.37 24 LYS B C 1
ATOM 797 O O . LYS B 1 55 ? 38.619 60.471 26.419 1.00 20.39 24 LYS B O 1
ATOM 803 N N . GLU B 1 56 ? 39.786 58.845 27.426 1.00 19.60 25 GLU B N 1
ATOM 804 C CA . GLU B 1 56 ? 40.341 59.761 28.411 1.00 21.23 25 GLU B CA 1
ATOM 805 C C . GLU B 1 56 ? 41.200 60.799 27.721 1.00 21.00 25 GLU B C 1
ATOM 806 O O . GLU B 1 56 ? 41.164 61.975 28.096 1.00 21.08 25 GLU B O 1
ATOM 812 N N . SER B 1 57 ? 41.980 60.378 26.720 1.00 21.00 26 SER B N 1
ATOM 813 C CA . SER B 1 57 ? 42.822 61.344 26.028 1.00 21.48 26 SER B CA 1
ATOM 814 C C . SER B 1 57 ? 41.977 62.411 25.298 1.00 20.80 26 SER B C 1
ATOM 815 O O . SER B 1 57 ? 42.355 63.573 25.278 1.00 20.85 26 SER B O 1
ATOM 818 N N . ARG B 1 58 ? 40.838 62.021 24.714 1.00 19.80 27 ARG B N 1
ATOM 819 C CA . ARG B 1 58 ? 39.928 62.995 24.109 1.00 21.24 27 ARG B CA 1
ATOM 820 C C . ARG B 1 58 ? 39.421 63.989 25.156 1.00 20.95 27 ARG B C 1
ATOM 821 O O . ARG B 1 58 ? 39.386 65.183 24.913 1.00 21.54 27 ARG B O 1
ATOM 829 N N . ARG B 1 59 ? 39.057 63.501 26.330 1.00 20.57 28 ARG B N 1
ATOM 830 C CA . ARG B 1 59 ? 38.561 64.393 27.362 1.00 21.45 28 ARG B CA 1
ATOM 831 C C . ARG B 1 59 ? 39.633 65.360 27.843 1.00 21.31 28 ARG B C 1
ATOM 832 O O . ARG B 1 59 ? 39.343 66.534 28.090 1.00 20.26 28 ARG B O 1
ATOM 840 N N . ARG B 1 60 ? 40.870 64.882 27.976 1.00 20.11 29 ARG B N 1
ATOM 841 C CA . ARG B 1 60 ? 41.939 65.729 28.469 1.00 20.30 29 ARG B CA 1
ATOM 842 C C . ARG B 1 60 ? 42.425 66.724 27.418 1.00 19.87 29 ARG B C 1
ATOM 843 O O . ARG B 1 60 ? 43.024 67.735 27.763 1.00 20.24 29 ARG B O 1
ATOM 851 N N . ALA B 1 61 ? 42.164 66.436 26.150 1.00 19.54 30 ALA B N 1
ATOM 852 C CA . ALA B 1 61 ? 42.472 67.370 25.052 1.00 20.30 30 ALA B CA 1
ATOM 853 C C . ALA B 1 61 ? 41.664 68.649 25.156 1.00 20.59 30 ALA B C 1
ATOM 854 O O . ALA B 1 61 ? 42.037 69.675 24.595 1.00 21.58 30 ALA B O 1
ATOM 856 N N . ASP B 1 62 ? 40.511 68.575 25.817 1.00 20.88 31 ASP B N 1
ATOM 857 C CA . ASP B 1 62 ? 39.716 69.777 26.097 1.00 20.04 31 ASP B CA 1
ATOM 858 C C . ASP B 1 62 ? 40.219 70.314 27.415 1.00 19.61 31 ASP B C 1
ATOM 859 O O . ASP B 1 62 ? 39.871 69.806 28.475 1.00 18.78 31 ASP B O 1
ATOM 864 N N . ARG B 1 63 ? 41.114 71.293 27.357 1.00 19.12 32 ARG B N 1
ATOM 865 C CA . ARG B 1 63 ? 41.741 71.754 28.566 1.00 19.72 32 ARG B CA 1
ATOM 866 C C . ARG B 1 63 ? 40.862 72.668 29.412 1.00 19.98 32 ARG B C 1
ATOM 867 O O . ARG B 1 63 ? 41.293 73.120 30.465 1.00 19.78 32 ARG B O 1
ATOM 875 N N . ARG B 1 64 ?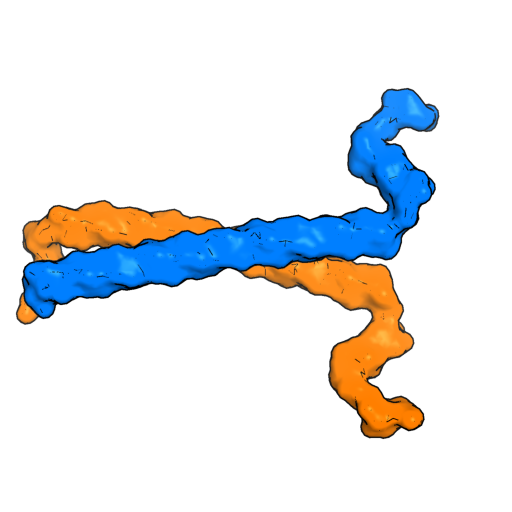 39.642 72.932 28.968 1.00 20.67 33 ARG B N 1
ATOM 876 C CA . ARG B 1 64 ? 38.774 73.806 29.739 1.00 22.73 33 ARG B CA 1
ATOM 877 C C . ARG B 1 64 ? 38.469 73.236 31.128 1.00 24.87 33 ARG B C 1
ATOM 878 O O . ARG B 1 64 ? 38.343 73.989 32.091 1.00 25.17 33 ARG B O 1
ATOM 886 N N . GLN B 1 65 ? 38.349 71.919 31.240 1.00 26.76 34 GLN B N 1
ATOM 887 C CA . GLN B 1 65 ? 37.988 71.308 32.532 1.00 29.67 34 GLN B CA 1
ATOM 888 C C . GLN B 1 65 ? 39.185 70.855 33.372 1.00 30.96 34 GLN B C 1
ATOM 889 O O . GLN B 1 65 ? 39.025 70.157 34.381 1.00 31.52 34 GLN B O 1
ATOM 895 N N . GLU B 1 66 ? 40.373 71.280 32.963 1.00 31.98 35 GLU B N 1
ATOM 896 C CA . GLU B 1 66 ? 41.623 70.813 33.525 1.00 33.15 35 GLU B CA 1
ATOM 897 C C . GLU B 1 66 ? 41.784 71.205 34.988 1.00 34.30 35 GLU B C 1
ATOM 898 O O . GLU B 1 66 ? 41.708 72.379 35.338 1.00 33.91 35 GLU B O 1
ATOM 904 N N . PRO B 1 67 ? 42.047 70.220 35.852 1.00 35.85 36 PRO B N 1
ATOM 905 C CA . PRO B 1 67 ? 42.302 70.628 37.225 1.00 36.76 36 PRO B CA 1
ATOM 906 C C . PRO B 1 67 ? 43.630 71.386 37.259 1.00 37.85 36 PRO B C 1
ATOM 907 O O . PRO B 1 67 ? 44.411 71.299 36.317 1.00 37.82 36 PRO B O 1
ATOM 911 N N . MET B 1 68 ? 43.888 72.158 38.301 1.00 39.33 37 MET B N 1
ATOM 912 C CA . MET B 1 68 ? 45.210 72.782 38.392 1.00 40.58 37 MET B CA 1
ATOM 913 C C . MET B 1 68 ? 45.806 72.721 39.793 1.00 41.40 37 MET B C 1
ATOM 914 O O . MET B 1 68 ? 46.961 73.130 39.960 1.00 42.19 37 MET B O 1
#

B-factor: mean 26.55, std 10.53, range [12.69, 63.09]

Organism: Streptomyces venezuelae (NCBI:txid54571)

GO terms:
  GO:0016747 acyltransferase activity, transferring groups other than amino-acyl groups (F, IDA)
  GO:0033068 macrolide biosynthetic process (P, IDA)
  GO:0031177 phosphopantetheine binding (F, TAS)

Solvent-accessible surface area: 9294 Å² total; per-residue (Å²): 111,113,140,122,68,96,66,132,16,72,85,113,109,87,104,21,49,161,63,28,36,53,59,48,19,107,129,25,54,94,38,26,136,61,8,96,126,64,16,97,72,27,113,91,65,35,186,127,94,44,106,164,46,193,104,114,138,116,69,99,68,100,17,76,90,106,116,84,102,21,62,151,66,25,35,48,59,51,39,101,132,30,53,95,36,32,134,58,10,95,118,66,2,93,78,34,106,96,52,54,201,138,108,72,50,121,204,121,65,122,250